Protein AF-K9DDB4-F1 (afdb_monomer_lite)

Secondary structure (DSSP, 8-state):
-PPP-GGGSPPPP-PPPSSS-EEEEEEEETTEEEEEEEES--SSHHHHHHHHHHHTTT-------

Sequence (65 aa):
MARASPFNEPPENCGGGSDGSRWILERARKGSYEYADRWSPQKGAMRDFGLLTLKLTGWEFEEIY

Organism: NCBI:txid883163

pLDDT: mean 86.4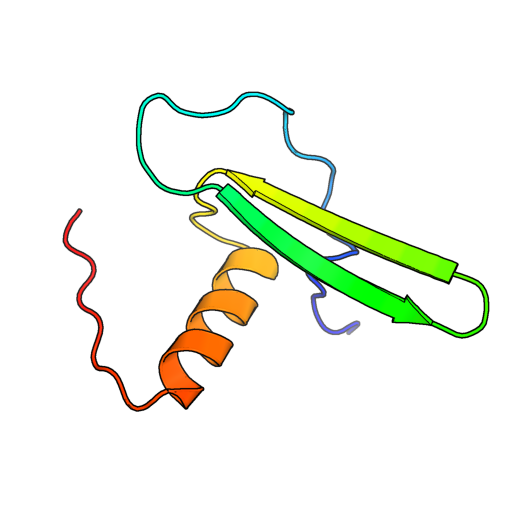5, std 10.18, range [45.09, 95.56]

Radius of gyration: 13.23 Å; chains: 1; bounding box: 29×28×35 Å

Foldseek 3Di:
DDDFDLQPDDDDDPDEDPDADKDKDWDDDDVDIDIHIDHRDPDGPSVVVVVVVVVVVVDDDDDPD

Structure (mmCIF, N/CA/C/O backbone):
data_AF-K9DDB4-F1
#
_entry.id   AF-K9DDB4-F1
#
loop_
_atom_site.group_PDB
_atom_site.id
_atom_site.type_symbol
_atom_site.label_atom_id
_atom_site.label_alt_id
_atom_site.label_comp_id
_atom_site.label_asym_id
_atom_site.label_entity_id
_atom_site.label_seq_id
_atom_site.pdbx_PDB_ins_code
_atom_site.Cartn_x
_atom_site.Cartn_y
_atom_site.Cartn_z
_atom_site.occupancy
_atom_site.B_iso_or_equiv
_atom_site.auth_seq_i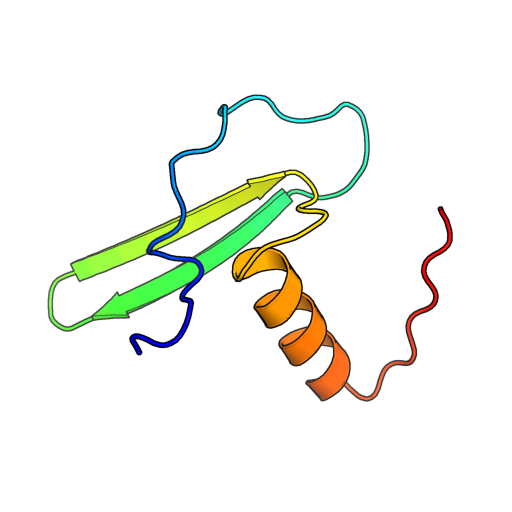d
_atom_site.auth_comp_id
_atom_site.auth_asym_id
_atom_site.auth_atom_id
_atom_site.pdbx_PDB_model_num
ATOM 1 N N . MET A 1 1 ? -5.352 -20.064 8.927 1.00 45.09 1 MET A N 1
ATOM 2 C CA . MET A 1 1 ? -4.295 -19.095 8.556 1.00 45.09 1 MET A CA 1
ATOM 3 C C . MET A 1 1 ? -4.946 -17.727 8.419 1.00 45.09 1 MET A C 1
ATOM 5 O O . MET A 1 1 ? -6.005 -17.654 7.807 1.00 45.09 1 MET A O 1
ATOM 9 N N . ALA A 1 2 ? -4.400 -16.678 9.038 1.00 59.22 2 ALA A N 1
ATOM 10 C CA . ALA A 1 2 ? -4.936 -15.325 8.871 1.00 59.22 2 ALA A CA 1
ATOM 11 C C . ALA A 1 2 ? -4.713 -14.856 7.423 1.00 59.22 2 ALA A C 1
ATOM 13 O O . ALA A 1 2 ? -3.643 -15.083 6.862 1.00 59.22 2 ALA A O 1
ATOM 14 N N . ARG A 1 3 ? -5.725 -14.235 6.808 1.00 70.88 3 ARG A N 1
ATOM 15 C CA . ARG A 1 3 ? -5.612 -13.664 5.459 1.00 70.88 3 ARG A CA 1
ATOM 16 C C . ARG A 1 3 ? -4.624 -12.493 5.513 1.00 70.88 3 ARG A C 1
ATOM 18 O O . ARG A 1 3 ? -4.744 -11.650 6.402 1.00 70.88 3 ARG A O 1
ATOM 25 N N . ALA A 1 4 ? -3.653 -12.456 4.601 1.00 79.88 4 ALA A N 1
ATOM 26 C CA . ALA A 1 4 ? -2.703 -11.348 4.519 1.00 79.88 4 ALA A CA 1
ATOM 27 C C . ALA A 1 4 ? -3.460 -10.021 4.307 1.00 79.88 4 ALA A C 1
ATOM 29 O O . ALA A 1 4 ? -4.448 -9.977 3.573 1.00 79.88 4 ALA A O 1
ATOM 30 N N . SER A 1 5 ? -3.038 -8.963 5.003 1.00 89.12 5 SER A N 1
ATOM 31 C CA . SER A 1 5 ? -3.702 -7.654 5.020 1.00 89.12 5 SER A CA 1
ATOM 32 C C . SER A 1 5 ? -2.647 -6.559 4.873 1.00 89.12 5 SER A C 1
ATOM 34 O O . SER A 1 5 ? -1.703 -6.581 5.665 1.00 89.12 5 SER A O 1
ATOM 36 N N . PRO A 1 6 ? -2.833 -5.568 3.978 1.00 92.00 6 PRO A N 1
ATOM 37 C CA . PRO A 1 6 ? -1.891 -4.452 3.821 1.00 92.00 6 PRO A CA 1
ATOM 38 C C . PRO A 1 6 ? -1.603 -3.704 5.134 1.00 92.00 6 PRO A C 1
ATOM 40 O O . PRO A 1 6 ? -0.495 -3.247 5.375 1.00 92.00 6 PRO A O 1
ATOM 43 N N . PHE A 1 7 ? -2.588 -3.647 6.037 1.00 91.81 7 PHE A N 1
ATOM 44 C CA . PHE A 1 7 ? -2.481 -2.989 7.348 1.00 91.81 7 PHE A CA 1
ATOM 45 C C . PHE A 1 7 ? -1.682 -3.770 8.407 1.00 91.81 7 PHE A C 1
ATOM 47 O O . PHE A 1 7 ? -1.456 -3.248 9.492 1.00 91.81 7 PHE A O 1
ATOM 54 N N . ASN A 1 8 ? -1.309 -5.026 8.134 1.00 91.31 8 ASN A N 1
ATOM 55 C CA . ASN A 1 8 ? -0.578 -5.884 9.076 1.00 91.31 8 ASN A CA 1
ATOM 56 C C . ASN A 1 8 ? 0.856 -6.172 8.602 1.00 91.31 8 ASN A C 1
ATOM 58 O O . ASN A 1 8 ? 1.535 -7.024 9.174 1.00 91.31 8 ASN A O 1
ATOM 62 N N . GLU A 1 9 ? 1.302 -5.522 7.527 1.00 87.69 9 GLU A N 1
ATOM 63 C CA . GLU A 1 9 ? 2.676 -5.647 7.059 1.00 87.69 9 GLU A CA 1
ATOM 64 C C . GLU A 1 9 ? 3.646 -4.937 8.011 1.00 87.69 9 GLU A C 1
ATOM 66 O O . GLU A 1 9 ? 3.292 -3.903 8.588 1.00 87.69 9 GLU A O 1
ATOM 71 N N . PRO A 1 10 ? 4.879 -5.454 8.166 1.00 86.00 10 PRO A N 1
ATOM 72 C CA . PRO A 1 10 ? 5.900 -4.769 8.944 1.00 86.00 10 PRO A CA 1
ATOM 73 C C . PRO A 1 10 ? 6.142 -3.355 8.388 1.00 86.00 10 PRO A C 1
ATOM 75 O O . PRO A 1 10 ? 5.971 -3.137 7.184 1.00 86.00 10 PRO A O 1
ATOM 78 N N . PRO A 1 11 ? 6.529 -2.389 9.240 1.00 79.75 11 PRO A N 1
ATOM 79 C CA . PRO A 1 11 ? 6.847 -1.039 8.795 1.00 79.75 11 PRO A CA 1
ATOM 80 C C . PRO A 1 11 ? 7.930 -1.068 7.715 1.00 79.75 11 PRO A C 1
ATOM 82 O O . PRO A 1 11 ? 8.942 -1.753 7.867 1.00 79.75 11 PRO A O 1
ATOM 85 N N . GLU A 1 12 ? 7.720 -0.314 6.642 1.00 76.19 12 GLU A N 1
ATOM 86 C CA . GLU A 1 12 ? 8.750 -0.060 5.640 1.00 76.19 12 GLU A CA 1
ATOM 87 C C . GLU A 1 12 ? 9.468 1.252 5.971 1.00 76.19 12 GLU A C 1
ATOM 89 O O . GLU A 1 12 ? 8.955 2.090 6.718 1.00 76.19 12 GLU A O 1
ATOM 94 N N . ASN A 1 13 ? 10.679 1.424 5.446 1.00 76.75 13 ASN A N 1
ATOM 95 C CA . ASN A 1 13 ? 11.407 2.672 5.602 1.00 76.75 13 ASN A CA 1
ATOM 96 C C . ASN A 1 13 ? 10.612 3.813 4.941 1.00 76.75 13 ASN A C 1
ATOM 98 O O . ASN A 1 13 ? 10.178 3.675 3.802 1.00 76.75 13 ASN A O 1
ATOM 102 N N . CYS A 1 14 ? 10.457 4.954 5.617 1.00 69.00 14 CYS A N 1
ATOM 103 C CA . CYS A 1 14 ? 9.695 6.105 5.106 1.00 69.00 14 CYS A CA 1
ATOM 104 C C . CYS A 1 14 ? 10.382 6.838 3.933 1.00 69.00 14 CYS A C 1
ATOM 106 O O . CYS A 1 14 ? 9.978 7.944 3.573 1.00 69.00 14 CYS A O 1
ATOM 108 N N . GLY A 1 15 ? 11.452 6.270 3.375 1.00 67.94 15 GLY A N 1
ATOM 109 C CA . GLY A 1 15 ? 12.137 6.818 2.214 1.00 67.94 15 GLY A CA 1
ATOM 110 C C . GLY A 1 15 ? 11.274 6.666 0.965 1.00 67.94 15 GLY A C 1
ATOM 111 O O . GLY A 1 15 ? 10.841 5.565 0.640 1.00 67.94 15 GLY A O 1
ATOM 112 N N . GLY A 1 16 ? 11.030 7.772 0.262 1.00 70.56 16 GLY A N 1
ATOM 113 C CA . GLY A 1 16 ? 10.540 7.717 -1.114 1.00 70.56 16 GLY A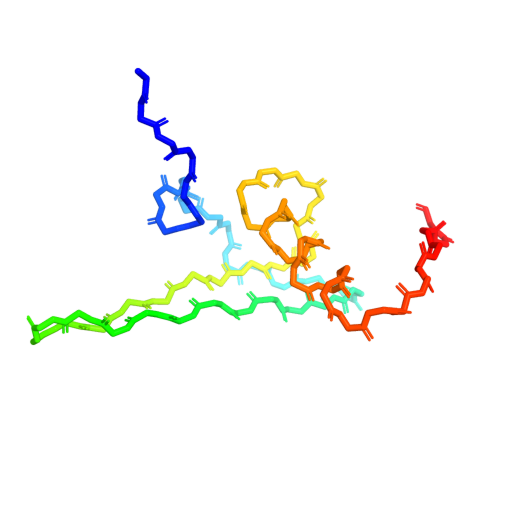 CA 1
ATOM 114 C C . GLY A 1 16 ? 11.634 7.240 -2.075 1.00 70.56 16 GLY A C 1
ATOM 115 O O . GLY A 1 16 ? 12.814 7.199 -1.726 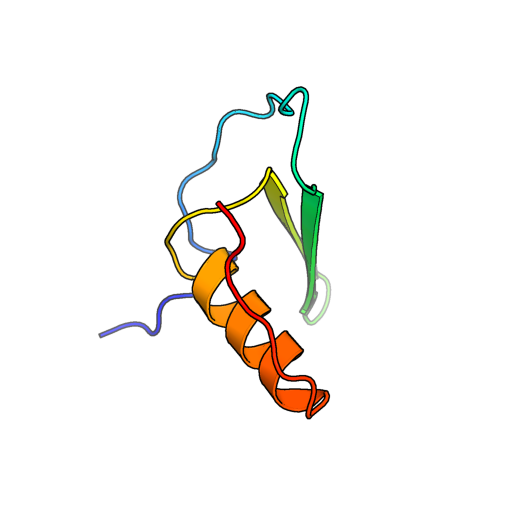1.00 70.56 16 GLY A O 1
ATOM 116 N N . GLY A 1 17 ? 11.239 6.900 -3.296 1.00 72.06 17 GLY A N 1
ATOM 117 C CA . GLY A 1 17 ? 12.142 6.677 -4.424 1.00 72.06 17 GLY A CA 1
ATOM 118 C C . GLY A 1 17 ? 12.249 7.918 -5.310 1.00 72.06 17 GLY A C 1
ATOM 119 O O . GLY A 1 17 ? 11.443 8.844 -5.218 1.00 72.06 17 GLY A O 1
ATOM 120 N N . SER A 1 18 ? 13.254 7.941 -6.184 1.00 80.19 18 SER A N 1
ATOM 121 C CA . SER A 1 18 ? 13.356 8.934 -7.264 1.00 80.19 18 SER A CA 1
ATOM 122 C C . SER A 1 18 ? 12.369 8.674 -8.408 1.00 80.19 18 SER A C 1
ATOM 124 O O . SER A 1 18 ? 12.173 9.542 -9.254 1.00 80.19 18 SER A O 1
ATOM 126 N N . ASP A 1 19 ? 11.771 7.484 -8.443 1.00 80.62 19 ASP A N 1
ATOM 127 C CA . ASP A 1 19 ? 10.874 6.977 -9.474 1.00 80.62 19 ASP A CA 1
ATOM 128 C C . ASP A 1 19 ? 9.751 6.109 -8.876 1.00 80.62 19 ASP A C 1
ATOM 130 O O . ASP A 1 19 ? 9.742 5.788 -7.685 1.00 80.62 19 ASP A O 1
ATOM 134 N N . GLY A 1 20 ? 8.774 5.746 -9.708 1.00 85.94 20 GLY A N 1
ATOM 135 C CA . GLY A 1 20 ? 7.627 4.933 -9.310 1.00 85.94 20 GLY A CA 1
ATOM 136 C C . GLY A 1 20 ? 6.463 5.746 -8.734 1.00 85.94 20 GLY A C 1
ATOM 137 O O . GLY A 1 20 ? 6.225 6.888 -9.123 1.00 85.94 20 GLY A O 1
ATOM 138 N N . SER A 1 21 ? 5.671 5.137 -7.851 1.00 88.81 21 SER A N 1
ATOM 139 C CA . SER A 1 21 ? 4.453 5.731 -7.293 1.00 88.81 21 SER A CA 1
ATOM 140 C C . SER A 1 21 ? 4.287 5.426 -5.805 1.00 88.81 21 SER A C 1
ATOM 142 O O . SER A 1 21 ? 4.577 4.327 -5.334 1.00 88.81 21 SER A O 1
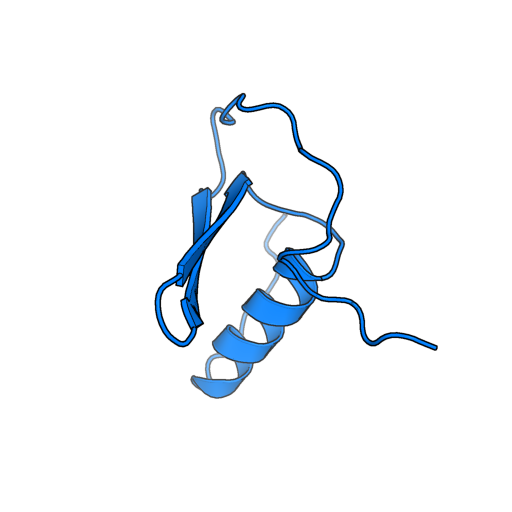ATOM 144 N N . ARG A 1 22 ? 3.767 6.401 -5.054 1.00 91.00 22 ARG A N 1
ATOM 145 C CA . ARG A 1 22 ? 3.353 6.208 -3.660 1.00 91.00 22 ARG A CA 1
ATOM 146 C C . ARG A 1 22 ? 1.943 5.635 -3.619 1.00 91.00 22 ARG A C 1
ATOM 148 O O . ARG A 1 22 ? 1.030 6.199 -4.217 1.00 91.00 22 ARG A O 1
ATOM 155 N N . TRP A 1 23 ? 1.778 4.516 -2.930 1.00 92.12 23 TRP A N 1
ATOM 156 C CA . TRP A 1 23 ? 0.510 3.816 -2.787 1.00 92.12 23 TRP A CA 1
ATOM 157 C C . TRP A 1 23 ? -0.001 4.028 -1.369 1.00 92.12 23 TRP A C 1
ATOM 159 O O . TRP A 1 23 ? 0.690 3.705 -0.403 1.00 92.12 23 TRP A O 1
ATOM 169 N N . ILE A 1 24 ? -1.221 4.547 -1.250 1.00 93.31 24 ILE A N 1
ATOM 170 C CA . ILE A 1 24 ? -1.879 4.794 0.033 1.00 93.31 24 ILE A CA 1
ATOM 171 C C . ILE A 1 24 ? -3.185 4.004 0.056 1.00 93.31 24 ILE A C 1
ATOM 173 O O . ILE A 1 24 ? -3.979 4.079 -0.882 1.00 93.31 24 ILE A O 1
ATOM 177 N N . LEU A 1 25 ? -3.396 3.237 1.124 1.00 94.31 25 LEU A N 1
ATOM 178 C CA . LEU A 1 25 ? -4.637 2.518 1.379 1.00 94.31 25 LEU A CA 1
ATOM 179 C C . LEU A 1 25 ? -5.174 2.890 2.751 1.00 94.31 25 LEU A C 1
ATOM 181 O O . LEU A 1 25 ? -4.481 2.754 3.755 1.00 94.31 25 LEU A O 1
ATOM 185 N N . GLU A 1 26 ? -6.435 3.290 2.800 1.00 94.88 26 GLU A N 1
ATOM 186 C CA . GLU A 1 26 ? -7.058 3.843 3.996 1.00 94.88 26 GLU A CA 1
ATOM 187 C C . GLU A 1 26 ? -8.230 2.960 4.431 1.00 94.88 26 GLU A C 1
ATOM 189 O O . GLU A 1 26 ? -8.977 2.430 3.603 1.00 94.88 26 GLU A O 1
ATOM 194 N N . ARG A 1 27 ? -8.399 2.771 5.744 1.00 93.56 27 ARG A N 1
ATOM 195 C CA . ARG A 1 27 ? -9.580 2.114 6.312 1.00 93.56 27 ARG A CA 1
ATOM 196 C C . ARG A 1 27 ? -10.146 2.906 7.475 1.00 93.56 27 ARG A C 1
ATOM 198 O O . ARG A 1 27 ? -9.433 3.292 8.398 1.00 93.56 27 ARG A O 1
ATOM 205 N N . ALA A 1 28 ? -11.467 3.029 7.473 1.00 95.56 28 ALA A N 1
ATOM 206 C CA . ALA A 1 28 ? -12.233 3.466 8.625 1.00 95.56 28 ALA A CA 1
ATOM 207 C C . ALA A 1 28 ? -12.859 2.248 9.318 1.00 95.56 28 ALA A C 1
ATOM 209 O O . ALA A 1 28 ? -13.475 1.391 8.681 1.00 95.56 28 ALA A O 1
ATOM 210 N N . ARG A 1 29 ? -12.713 2.172 10.640 1.00 89.50 29 ARG A N 1
ATOM 211 C CA . ARG A 1 29 ? -13.457 1.259 11.517 1.00 89.50 29 ARG A CA 1
ATOM 212 C C . ARG A 1 29 ? -14.170 2.087 12.580 1.00 89.50 29 ARG A C 1
ATOM 214 O O . ARG A 1 29 ? -13.931 3.283 12.711 1.00 89.50 29 ARG A O 1
ATOM 221 N N . LYS A 1 30 ? -15.085 1.474 13.335 1.00 93.25 30 LYS A N 1
ATOM 222 C CA . LYS A 1 30 ? -15.871 2.178 14.360 1.00 93.25 30 LYS A CA 1
ATOM 223 C C . LYS A 1 30 ? -14.946 2.883 15.367 1.00 93.25 30 LYS A C 1
ATOM 225 O O . LYS A 1 30 ? -14.421 2.240 16.268 1.00 93.25 30 LYS A O 1
ATOM 230 N N . GLY A 1 31 ? -14.786 4.197 15.206 1.00 94.31 31 GLY A N 1
ATOM 231 C CA . GLY A 1 31 ? -13.947 5.042 16.058 1.00 94.31 31 GLY A CA 1
ATOM 232 C C . GLY A 1 31 ? -12.442 5.000 15.770 1.00 94.31 31 GLY A C 1
ATOM 233 O O . GLY A 1 31 ? -11.691 5.570 16.554 1.00 94.31 31 GLY A O 1
ATOM 234 N N . SER A 1 32 ? -11.982 4.357 14.691 1.00 93.81 32 SER A N 1
ATOM 235 C CA . SER A 1 32 ? -10.560 4.360 14.325 1.00 93.81 32 SER A CA 1
ATOM 236 C C . SER A 1 32 ? -10.335 4.570 12.831 1.00 93.81 32 SER A C 1
ATOM 238 O O . SER A 1 32 ? -11.141 4.174 11.985 1.00 93.81 32 SER A O 1
ATOM 240 N N . TYR A 1 33 ? -9.209 5.205 12.527 1.00 93.44 33 TYR A N 1
ATOM 241 C CA . TYR A 1 33 ? -8.717 5.427 11.180 1.00 93.44 33 TYR A CA 1
ATOM 242 C C . TYR A 1 33 ? -7.294 4.911 11.092 1.00 93.44 33 TYR A C 1
ATOM 244 O O . TYR A 1 33 ? -6.470 5.204 11.957 1.00 93.44 33 TYR A O 1
ATOM 252 N N . GLU A 1 34 ? -7.015 4.140 10.056 1.00 93.19 34 GLU A N 1
ATOM 253 C CA . GLU A 1 34 ? -5.691 3.593 9.816 1.00 93.19 34 GLU A CA 1
ATOM 254 C C . GLU A 1 34 ? -5.387 3.696 8.329 1.00 93.19 34 GLU A C 1
ATOM 256 O O . GLU A 1 34 ? -6.272 3.502 7.491 1.00 93.19 34 GLU A O 1
ATOM 261 N N . TYR A 1 35 ? -4.128 3.959 8.002 1.00 92.31 35 TYR A N 1
ATOM 262 C CA . TYR A 1 35 ? -3.650 3.945 6.632 1.00 92.31 35 TYR A CA 1
ATOM 263 C C . TYR A 1 35 ? -2.375 3.111 6.528 1.00 92.31 35 TYR A C 1
ATOM 265 O O . TYR A 1 35 ? -1.586 3.023 7.470 1.00 92.31 35 TYR A O 1
ATOM 273 N N . ALA A 1 36 ? -2.207 2.473 5.377 1.00 91.69 36 ALA A N 1
ATOM 274 C CA . ALA A 1 36 ? -0.973 1.843 4.950 1.00 91.69 36 ALA A CA 1
ATOM 275 C C . ALA A 1 36 ? -0.388 2.676 3.807 1.00 91.69 36 ALA A C 1
ATOM 277 O O . ALA A 1 36 ? -1.108 3.082 2.896 1.00 91.69 36 ALA A O 1
ATOM 278 N N . ASP A 1 37 ? 0.913 2.927 3.876 1.00 91.31 37 ASP A N 1
ATOM 279 C CA . ASP A 1 37 ? 1.639 3.785 2.946 1.00 91.31 37 ASP A CA 1
ATOM 280 C C . ASP A 1 37 ? 2.919 3.078 2.511 1.00 91.31 37 ASP A C 1
ATOM 282 O O . ASP A 1 37 ? 3.697 2.620 3.357 1.00 91.31 37 ASP A O 1
ATOM 286 N N . ARG A 1 38 ? 3.088 2.909 1.201 1.00 91.62 38 ARG A N 1
ATOM 287 C CA . ARG A 1 38 ? 4.200 2.168 0.598 1.00 91.62 38 ARG A CA 1
ATOM 288 C C . ARG A 1 38 ? 4.667 2.870 -0.665 1.00 91.62 38 ARG A C 1
ATOM 290 O O . ARG A 1 38 ? 3.854 3.332 -1.466 1.00 91.62 38 ARG A O 1
ATOM 297 N N . TRP A 1 39 ? 5.975 2.898 -0.881 1.00 91.12 39 TRP A N 1
ATOM 298 C CA . TRP A 1 39 ? 6.544 3.390 -2.128 1.00 91.12 39 TRP A CA 1
ATOM 299 C C . TRP A 1 39 ? 6.777 2.229 -3.097 1.00 91.12 39 TRP A C 1
ATOM 301 O O . TRP A 1 39 ? 7.608 1.369 -2.836 1.00 91.12 39 TRP A O 1
ATOM 311 N N . SER A 1 40 ? 6.054 2.208 -4.220 1.00 89.19 40 SER A N 1
ATOM 312 C CA . SER A 1 40 ? 6.196 1.236 -5.319 1.00 89.19 40 SER A CA 1
ATOM 313 C C . SER A 1 40 ? 6.393 -0.220 -4.862 1.00 89.19 40 SER A C 1
ATOM 315 O O . SER A 1 40 ? 7.397 -0.844 -5.222 1.00 89.19 40 SER A O 1
ATOM 317 N N . PRO A 1 41 ? 5.467 -0.782 -4.058 1.00 90.50 41 PRO A N 1
ATOM 318 C CA . PRO A 1 41 ? 5.652 -2.110 -3.488 1.00 90.50 41 PRO A CA 1
ATOM 319 C C . PRO A 1 41 ? 5.746 -3.164 -4.598 1.00 90.50 41 PRO A C 1
ATOM 321 O O . PRO A 1 41 ? 4.871 -3.261 -5.457 1.00 90.50 41 PRO A O 1
ATOM 324 N N . GLN A 1 42 ? 6.801 -3.979 -4.560 1.00 89.38 42 GLN A N 1
ATOM 325 C CA . GLN A 1 42 ? 7.047 -5.039 -5.552 1.00 89.38 42 GLN A CA 1
ATOM 326 C C . GLN A 1 42 ? 6.440 -6.391 -5.147 1.00 89.38 42 GLN A C 1
ATOM 328 O O . GLN A 1 42 ? 6.263 -7.280 -5.972 1.00 89.38 42 GLN A O 1
ATOM 333 N N . LYS A 1 43 ? 6.113 -6.5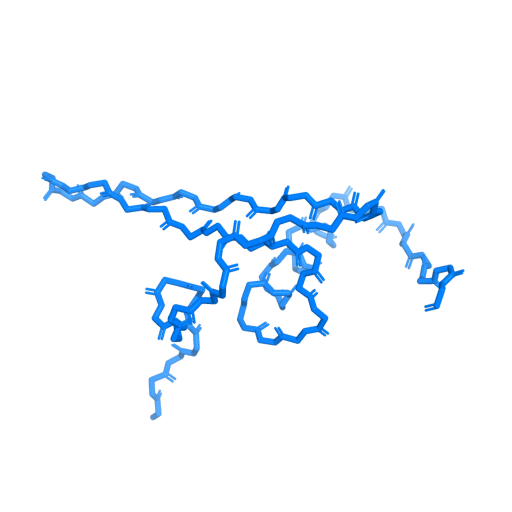65 -3.862 1.00 91.00 43 LYS A N 1
ATOM 334 C CA . LYS A 1 43 ? 5.530 -7.788 -3.290 1.00 91.00 43 LYS A CA 1
ATOM 335 C C . LYS A 1 43 ? 4.731 -7.464 -2.030 1.00 91.00 43 LYS A C 1
ATOM 337 O O . LYS A 1 43 ? 4.871 -6.376 -1.479 1.00 91.00 43 LYS A O 1
ATOM 342 N N . GLY A 1 44 ? 3.963 -8.434 -1.541 1.00 92.06 44 GLY A N 1
ATOM 343 C CA . GLY A 1 44 ? 3.202 -8.317 -0.296 1.00 92.06 44 GLY A CA 1
ATOM 344 C C . GLY A 1 44 ? 1.728 -7.990 -0.520 1.00 92.06 44 GLY A C 1
ATOM 345 O O . GLY A 1 44 ? 1.276 -7.782 -1.646 1.00 92.06 44 GLY A O 1
ATOM 346 N N . ALA A 1 45 ? 0.974 -7.938 0.576 1.00 94.69 45 ALA A N 1
ATOM 347 C CA . ALA A 1 45 ? -0.469 -7.745 0.546 1.00 94.69 45 ALA A CA 1
ATOM 348 C C . ALA A 1 45 ? -0.865 -6.386 -0.050 1.00 94.69 45 ALA A C 1
ATOM 350 O O . ALA A 1 45 ? -1.900 -6.309 -0.707 1.00 94.69 45 ALA A O 1
ATOM 351 N N . MET A 1 46 ? -0.061 -5.331 0.134 1.00 94.00 46 MET A N 1
ATOM 352 C CA . MET A 1 46 ? -0.285 -4.027 -0.500 1.00 94.00 46 MET A CA 1
ATOM 353 C C . MET A 1 46 ? -0.232 -4.124 -2.032 1.00 94.00 46 MET A C 1
ATOM 355 O O . MET A 1 46 ? -1.135 -3.626 -2.707 1.00 94.00 46 MET A O 1
ATOM 359 N N . ARG A 1 47 ? 0.785 -4.807 -2.583 1.00 93.00 47 ARG A N 1
ATOM 360 C CA . ARG A 1 47 ? 0.921 -5.040 -4.032 1.00 93.00 47 ARG A CA 1
ATOM 361 C C . ARG A 1 47 ? -0.229 -5.901 -4.551 1.00 93.00 47 ARG A C 1
ATOM 363 O O . ARG A 1 47 ? -0.888 -5.503 -5.507 1.00 93.00 47 ARG A O 1
ATOM 370 N N . ASP A 1 48 ? -0.517 -7.021 -3.891 1.00 93.94 48 ASP A N 1
ATOM 371 C CA . ASP A 1 48 ? -1.588 -7.942 -4.296 1.00 93.94 48 ASP A CA 1
ATOM 372 C C . ASP A 1 48 ? -2.963 -7.260 -4.295 1.00 93.94 48 ASP A C 1
ATOM 374 O O . ASP A 1 48 ? -3.759 -7.435 -5.221 1.00 93.94 48 ASP A O 1
ATOM 378 N N . PHE A 1 49 ? -3.241 -6.451 -3.268 1.00 93.69 49 PHE A N 1
ATOM 379 C CA . PHE A 1 49 ? -4.487 -5.701 -3.162 1.00 93.69 49 PHE A CA 1
ATOM 380 C C . PHE A 1 49 ? -4.604 -4.625 -4.246 1.00 93.69 49 PHE A C 1
ATOM 382 O O . PHE A 1 49 ? -5.652 -4.530 -4.880 1.00 93.69 49 PHE A O 1
ATOM 389 N N . GLY A 1 50 ? -3.549 -3.845 -4.496 1.00 92.50 50 GLY A N 1
ATOM 390 C CA . GLY A 1 50 ? -3.580 -2.825 -5.547 1.00 92.50 50 GLY A CA 1
ATOM 391 C C . GLY A 1 50 ? -3.717 -3.423 -6.951 1.00 92.50 50 GLY A C 1
ATOM 392 O O . GLY A 1 50 ? -4.488 -2.923 -7.761 1.00 92.50 50 GLY A O 1
ATOM 393 N N . LEU A 1 51 ? -3.062 -4.552 -7.239 1.00 92.12 51 LEU A N 1
ATOM 394 C CA . LEU A 1 51 ? -3.273 -5.256 -8.510 1.00 92.12 51 LEU A CA 1
ATOM 395 C C . LEU A 1 51 ? -4.706 -5.786 -8.642 1.00 92.12 51 LEU A C 1
ATOM 397 O O . LEU A 1 51 ? -5.278 -5.748 -9.730 1.00 92.12 51 LEU A O 1
ATOM 401 N N . LEU A 1 52 ? -5.307 -6.267 -7.549 1.00 92.31 52 LEU A N 1
ATOM 402 C CA . LEU A 1 52 ? -6.712 -6.667 -7.548 1.00 92.31 52 LEU A CA 1
ATOM 403 C C . LEU A 1 52 ? -7.632 -5.479 -7.860 1.00 92.31 52 LEU A C 1
ATOM 405 O O . LEU A 1 52 ? -8.525 -5.627 -8.689 1.00 92.31 52 LEU A O 1
ATOM 409 N N . THR A 1 53 ? -7.436 -4.317 -7.232 1.00 92.44 53 THR A N 1
ATOM 410 C CA . THR A 1 53 ? -8.286 -3.140 -7.482 1.00 92.44 53 THR A CA 1
ATOM 411 C C . THR A 1 53 ? -8.128 -2.606 -8.899 1.00 92.44 53 THR A C 1
ATOM 413 O O . THR A 1 53 ? -9.126 -2.242 -9.514 1.00 92.44 53 THR A O 1
ATOM 416 N N . LEU A 1 54 ? -6.912 -2.628 -9.448 1.00 91.44 54 LEU A N 1
ATOM 417 C CA . LEU A 1 54 ? -6.658 -2.293 -10.848 1.00 91.44 54 LEU A CA 1
ATOM 418 C C . LEU A 1 54 ? -7.388 -3.252 -11.797 1.00 91.44 54 LEU A C 1
ATOM 420 O O . LEU A 1 54 ? -8.059 -2.802 -12.714 1.00 91.44 54 LEU A O 1
ATOM 424 N N . LYS A 1 55 ? -7.379 -4.564 -11.540 1.00 91.81 55 LYS A N 1
ATOM 425 C CA . LYS A 1 55 ? -8.139 -5.529 -12.361 1.00 91.81 55 LYS A CA 1
ATOM 426 C C . LYS A 1 55 ? -9.647 -5.267 -12.368 1.00 91.81 55 LYS A C 1
ATOM 428 O O . LYS A 1 55 ? -10.314 -5.574 -13.351 1.00 91.81 55 LYS A O 1
ATOM 433 N N . LEU A 1 56 ? -10.198 -4.689 -11.299 1.00 94.62 56 LEU A N 1
ATOM 434 C CA . LEU A 1 56 ? -11.623 -4.347 -11.233 1.00 94.62 56 LEU A CA 1
ATOM 435 C C . LEU A 1 56 ? -12.011 -3.181 -12.153 1.00 94.62 56 LEU A C 1
ATOM 437 O O . LEU A 1 56 ? -13.200 -2.996 -12.403 1.00 94.62 56 LEU A O 1
ATOM 441 N N . THR A 1 57 ? -11.052 -2.412 -12.677 1.00 94.69 57 THR A N 1
ATOM 442 C CA . THR A 1 57 ? -11.344 -1.349 -13.652 1.00 94.69 57 THR A CA 1
ATOM 443 C C . THR A 1 57 ? -11.614 -1.897 -15.056 1.00 94.69 57 THR A C 1
ATOM 445 O O . THR A 1 57 ? -12.110 -1.159 -15.906 1.00 94.69 57 THR A O 1
ATOM 448 N N . GLY A 1 58 ? -11.284 -3.170 -15.313 1.00 93.69 58 GLY A N 1
ATOM 449 C CA . GLY A 1 58 ? -11.308 -3.765 -16.651 1.00 93.69 58 GLY A CA 1
ATOM 450 C C . GLY A 1 58 ? -10.182 -3.269 -17.564 1.00 93.69 58 GLY A C 1
ATOM 451 O O . GLY A 1 58 ? -10.260 -3.455 -18.774 1.00 93.69 58 GLY A O 1
ATOM 452 N N . TRP A 1 59 ? -9.168 -2.597 -17.012 1.00 91.06 59 TRP A N 1
ATOM 453 C CA . TRP A 1 59 ? -7.984 -2.196 -17.766 1.00 91.06 59 TRP A CA 1
ATOM 454 C C . TRP A 1 59 ? -6.987 -3.353 -17.829 1.00 91.06 59 TRP A C 1
ATOM 456 O O . TRP A 1 59 ? -6.786 -4.072 -16.849 1.00 91.06 59 TRP A O 1
ATOM 466 N N . GLU A 1 60 ? -6.338 -3.489 -18.978 1.00 85.69 60 GLU A N 1
ATOM 467 C CA . GLU A 1 60 ? -5.197 -4.380 -19.153 1.00 85.69 60 GLU A CA 1
ATOM 468 C C . GLU A 1 60 ? -3.920 -3.594 -18.850 1.00 85.69 60 GLU A C 1
ATOM 470 O O . GLU A 1 60 ? -3.701 -2.511 -19.399 1.00 85.69 60 GLU A O 1
ATOM 475 N N . PHE A 1 61 ? -3.096 -4.121 -17.946 1.00 81.56 61 PHE A N 1
ATOM 476 C CA . PHE A 1 61 ? -1.836 -3.504 -17.544 1.00 81.56 61 PHE A CA 1
ATOM 477 C C . PHE A 1 61 ? -0.689 -4.445 -17.886 1.00 81.56 61 PHE A C 1
ATOM 479 O O . PHE A 1 61 ? -0.699 -5.607 -17.479 1.00 81.56 61 PHE A O 1
ATOM 486 N N . GLU A 1 62 ? 0.318 -3.922 -18.575 1.00 81.62 62 GLU A N 1
ATOM 487 C CA . GLU A 1 62 ? 1.597 -4.599 -18.763 1.00 81.62 62 GLU A CA 1
ATOM 488 C C . GLU A 1 62 ? 2.632 -3.998 -17.812 1.00 81.62 62 GLU A C 1
ATOM 490 O O . GLU A 1 62 ? 2.692 -2.782 -17.608 1.00 81.62 62 GLU A O 1
ATOM 495 N N . GLU A 1 63 ? 3.444 -4.860 -17.206 1.00 73.50 63 GLU A N 1
ATOM 496 C CA . GLU A 1 63 ? 4.606 -4.423 -16.442 1.00 73.50 63 GLU A CA 1
ATOM 497 C C . GLU A 1 63 ? 5.717 -4.059 -17.431 1.00 73.50 63 GLU A C 1
ATOM 499 O O . GLU A 1 63 ? 6.182 -4.902 -18.194 1.00 73.50 63 GLU A O 1
ATOM 504 N N . ILE A 1 64 ? 6.083 -2.777 -17.463 1.00 76.12 64 ILE A N 1
ATOM 505 C CA . ILE A 1 64 ? 7.000 -2.216 -18.469 1.00 76.12 64 ILE A CA 1
ATOM 506 C C . ILE A 1 64 ? 8.463 -2.194 -17.976 1.00 76.12 64 ILE A C 1
ATOM 508 O O . ILE A 1 64 ? 9.315 -1.598 -18.634 1.00 76.12 64 ILE A O 1
ATOM 512 N N . TYR A 1 65 ? 8.764 -2.810 -16.824 1.00 61.31 65 TYR A N 1
ATOM 513 C CA . TYR A 1 65 ? 10.066 -2.717 -16.150 1.00 61.31 65 TYR A CA 1
ATOM 514 C C . TYR A 1 65 ? 10.473 -4.021 -15.469 1.00 61.31 65 TYR A C 1
ATOM 516 O O . TYR A 1 65 ? 9.629 -4.584 -14.740 1.00 61.31 65 TYR A O 1
#